Protein AF-A0AAW2PC76-F1 (afdb_monomer_lite)

Sequence (168 aa):
MERILLSTLRWRMRSITPFSFLQHFISLLKIEDPSLTQCLKHRASEIIFTVQQELKLLEYKPSTIAASALLCAIHDSTPTTFCSSDSAITSCEYVDKDILSECFGVMQEMMTREVYGLSLDESACGTVTQISVLDRQRTSEEGTSSSGPGFRKRQHQAAEVKWFLRQR

pLDDT: mean 72.3, std 22.57, range [29.83, 94.75]

Foldseek 3Di:
DVVVVCVVCVVPPDDDALLVLLVVLLVLQVDPDVVVSVQLSVQLVVLSVLCVVPPVCVVDDSNLSSLLSSVVSCVVDDVVRRVPSNVSSCPDPVDDNVSSVVSNVVSVVSVVVVVVCVVPDPDDDDPCPDDDPPDPDDDDDDDDDDDDDDDDDDDDDDDDPPPPPDDD

Radius of gyration: 26.81 Å; chains: 1; bounding box: 70×39×62 Å

Organism: NCBI:txid2727405

Structure (mmCIF, N/CA/C/O backbone):
data_AF-A0AAW2PC7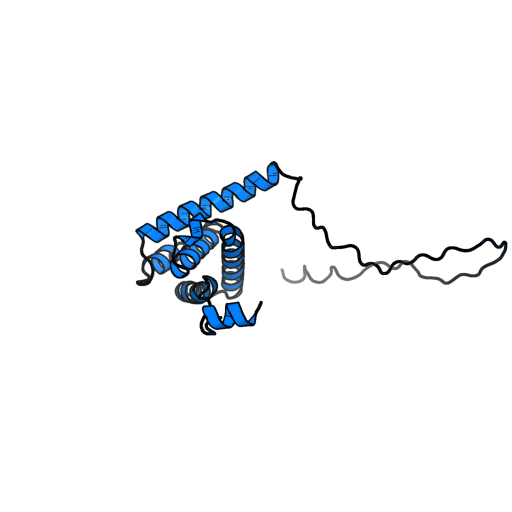6-F1
#
_entry.id   AF-A0AAW2PC76-F1
#
loop_
_atom_site.group_PDB
_atom_site.id
_atom_site.type_symbol
_atom_site.label_atom_id
_atom_site.label_alt_id
_atom_site.label_comp_id
_atom_site.label_asym_id
_atom_site.label_entity_id
_atom_site.label_seq_id
_atom_site.pdbx_PDB_ins_code
_atom_site.Cartn_x
_atom_site.Cartn_y
_atom_site.Cartn_z
_atom_site.occupancy
_atom_site.B_iso_or_equiv
_atom_site.auth_seq_id
_atom_site.auth_comp_id
_atom_site.auth_asym_id
_atom_site.auth_atom_id
_atom_site.pdbx_PDB_model_num
ATOM 1 N N . MET A 1 1 ? -6.990 -22.858 22.205 1.00 84.56 1 MET A N 1
ATOM 2 C CA . MET A 1 1 ? -7.826 -21.757 21.669 1.00 84.56 1 MET A CA 1
ATOM 3 C C . MET A 1 1 ? -7.777 -21.630 20.141 1.00 84.56 1 MET A C 1
ATOM 5 O O . MET A 1 1 ? -8.687 -21.050 19.571 1.00 84.56 1 MET A O 1
ATOM 9 N N . GLU A 1 2 ? -6.819 -22.258 19.452 1.00 90.88 2 GLU A N 1
ATOM 10 C CA . GLU A 1 2 ? -6.709 -22.240 17.981 1.00 90.88 2 GLU A CA 1
ATOM 11 C C . GLU A 1 2 ? -7.926 -22.817 17.223 1.00 90.88 2 GLU A C 1
ATOM 13 O O . GLU A 1 2 ? -8.438 -22.183 16.306 1.00 90.88 2 GLU A O 1
ATOM 18 N N . ARG A 1 3 ? -8.463 -23.980 17.634 1.00 90.50 3 ARG A N 1
ATOM 19 C CA . ARG A 1 3 ? -9.630 -24.606 16.967 1.00 90.50 3 ARG A CA 1
ATOM 20 C C . ARG A 1 3 ? -10.880 -23.724 16.965 1.00 90.50 3 ARG A C 1
ATOM 22 O O . ARG A 1 3 ? -11.663 -23.809 16.026 1.00 90.50 3 ARG A O 1
ATOM 29 N N . ILE A 1 4 ? -11.060 -22.887 17.991 1.00 94.38 4 ILE A N 1
ATOM 30 C CA . ILE A 1 4 ? -12.193 -21.956 18.069 1.00 94.38 4 ILE A CA 1
ATOM 31 C C . ILE A 1 4 ? -12.032 -20.894 16.980 1.00 94.38 4 ILE A C 1
ATOM 33 O O . ILE A 1 4 ? -12.940 -20.750 16.172 1.00 94.38 4 ILE A O 1
ATOM 37 N N . LEU A 1 5 ? -10.861 -20.258 16.873 1.00 93.50 5 LEU A N 1
ATOM 38 C CA . LEU A 1 5 ? -10.562 -19.274 15.822 1.00 93.50 5 LEU A CA 1
ATOM 39 C C . LEU A 1 5 ? -10.710 -19.854 14.408 1.00 93.50 5 LEU A C 1
ATOM 41 O O . LEU A 1 5 ? -11.340 -19.250 13.545 1.00 93.50 5 LEU A O 1
ATOM 45 N N . LEU A 1 6 ? -10.182 -21.058 14.169 1.00 93.00 6 LEU A N 1
ATOM 46 C CA . LEU A 1 6 ? -10.323 -21.728 12.873 1.00 93.00 6 LEU A CA 1
ATOM 47 C C . LEU A 1 6 ? -11.787 -22.051 12.556 1.00 93.00 6 LEU A C 1
ATOM 49 O O . LEU A 1 6 ? -12.225 -21.892 11.418 1.00 93.00 6 LEU A O 1
ATOM 53 N N . SER A 1 7 ? -12.565 -22.467 13.558 1.00 92.69 7 SER A N 1
ATOM 54 C CA . SER A 1 7 ? -13.991 -22.740 13.377 1.00 92.69 7 SER A CA 1
ATOM 55 C C . SER A 1 7 ? -14.815 -21.469 13.137 1.00 92.69 7 SER A C 1
ATOM 57 O O . SER A 1 7 ? -15.668 -21.474 12.250 1.00 92.69 7 SER A O 1
ATOM 59 N N . THR A 1 8 ? -14.531 -20.367 13.846 1.00 94.44 8 THR A N 1
ATOM 60 C CA . THR A 1 8 ? -15.247 -19.089 13.698 1.00 94.44 8 THR A CA 1
ATOM 61 C C . THR A 1 8 ? -14.944 -18.432 12.357 1.00 94.44 8 THR A C 1
ATOM 63 O O . THR A 1 8 ? -15.863 -17.986 11.675 1.00 94.44 8 THR A O 1
ATOM 66 N N . LEU A 1 9 ? -13.683 -18.464 11.913 1.00 91.38 9 LEU A N 1
ATOM 67 C CA . LEU A 1 9 ? -13.266 -18.004 10.584 1.00 91.38 9 LEU A CA 1
ATOM 68 C C . LEU A 1 9 ? -13.644 -18.985 9.462 1.00 91.38 9 LEU A C 1
ATOM 70 O O . LEU A 1 9 ? -13.335 -18.742 8.296 1.00 91.38 9 LEU A O 1
ATOM 74 N N . ARG A 1 10 ? -14.308 -20.108 9.778 1.00 92.00 10 ARG A N 1
ATOM 75 C CA . ARG A 1 10 ? -14.688 -21.165 8.821 1.00 92.00 10 ARG A CA 1
ATOM 76 C C . ARG A 1 10 ? -13.496 -21.633 7.979 1.00 92.00 10 ARG A C 1
ATOM 78 O O . ARG A 1 10 ? -13.623 -21.831 6.773 1.00 92.00 10 ARG A O 1
ATOM 85 N N . TRP A 1 11 ? -12.332 -21.757 8.615 1.00 91.88 11 TRP A N 1
ATOM 86 C CA . TRP A 1 11 ? -11.054 -22.129 8.004 1.00 91.88 11 TRP A CA 1
ATOM 87 C C . TRP A 1 11 ? -10.549 -21.160 6.917 1.00 91.88 11 TRP A C 1
ATOM 89 O O . TRP A 1 11 ? -9.589 -21.463 6.207 1.00 91.88 11 TRP A O 1
ATOM 99 N N . ARG A 1 12 ? -11.136 -19.960 6.798 1.00 90.12 12 ARG A N 1
ATOM 100 C CA . ARG A 1 12 ? -10.684 -18.905 5.881 1.00 90.12 12 ARG A CA 1
ATOM 101 C C . ARG A 1 12 ? -9.588 -18.053 6.519 1.00 90.12 12 ARG A C 1
ATOM 103 O O . ARG A 1 12 ? -9.802 -16.905 6.877 1.00 90.12 12 ARG A O 1
ATOM 110 N N . MET A 1 13 ? -8.392 -18.625 6.617 1.00 87.62 13 MET A N 1
ATOM 111 C CA . MET A 1 13 ? -7.208 -17.952 7.179 1.00 87.62 13 MET A CA 1
ATOM 112 C C . MET A 1 13 ? -6.499 -17.010 6.195 1.00 87.62 13 MET A C 1
ATOM 114 O O . MET A 1 13 ? -5.530 -16.350 6.556 1.00 87.62 13 MET A O 1
ATOM 118 N N . ARG A 1 14 ? -6.946 -16.956 4.935 1.00 86.81 14 ARG A N 1
ATOM 119 C CA . ARG A 1 14 ? -6.374 -16.063 3.923 1.00 86.81 14 ARG A CA 1
ATOM 120 C C . ARG A 1 14 ? -7.050 -14.700 4.014 1.00 86.81 14 ARG A C 1
ATOM 122 O O . ARG A 1 14 ? -8.149 -14.530 3.489 1.00 86.81 14 ARG A O 1
ATOM 129 N N . SER A 1 15 ? -6.397 -13.750 4.673 1.00 85.44 15 SER A N 1
ATOM 130 C CA . SER A 1 15 ? -6.752 -12.338 4.568 1.00 85.44 15 SER A CA 1
ATOM 131 C C . SER A 1 15 ? -6.204 -11.755 3.267 1.00 85.44 15 SER A C 1
ATOM 133 O O . SER A 1 15 ? -5.152 -12.161 2.768 1.00 85.44 15 SER A O 1
ATOM 135 N N . ILE A 1 16 ? -6.940 -10.805 2.697 1.0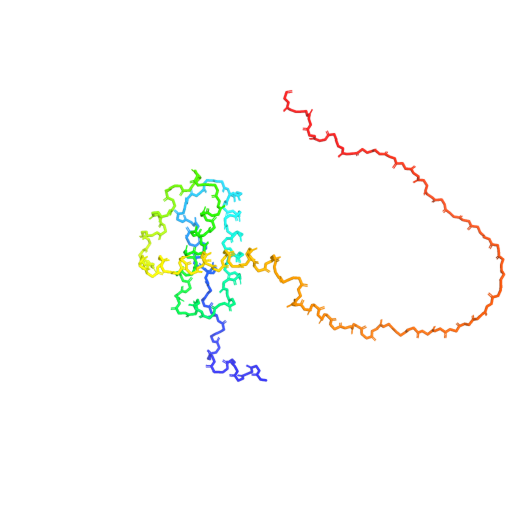0 89.69 16 ILE A N 1
ATOM 136 C CA . ILE A 1 16 ? -6.439 -9.996 1.590 1.00 89.69 16 ILE A CA 1
ATOM 137 C C . ILE A 1 16 ? -5.578 -8.894 2.205 1.00 89.69 16 ILE A C 1
ATOM 139 O O . ILE A 1 16 ? -6.057 -8.137 3.047 1.00 89.69 16 ILE A O 1
ATOM 143 N N . THR A 1 17 ? -4.316 -8.814 1.793 1.00 91.25 17 THR A N 1
ATOM 144 C CA . THR A 1 17 ? -3.360 -7.819 2.295 1.00 91.25 17 THR A CA 1
ATOM 145 C C . THR A 1 17 ? -3.058 -6.763 1.228 1.00 91.25 17 THR A C 1
ATOM 147 O O . THR A 1 17 ? -3.083 -7.090 0.036 1.00 91.25 17 THR A O 1
ATOM 150 N N . PRO A 1 18 ? -2.709 -5.517 1.612 1.00 92.19 18 PRO A N 1
ATOM 151 C CA . PRO A 1 18 ? -2.306 -4.478 0.658 1.00 92.19 18 PRO A CA 1
ATOM 152 C C . PRO A 1 18 ? -1.152 -4.921 -0.259 1.00 92.19 18 PRO A C 1
ATOM 154 O O . PRO A 1 18 ? -1.132 -4.612 -1.449 1.00 92.19 18 PRO A O 1
ATOM 157 N N . PHE A 1 19 ? -0.244 -5.762 0.246 1.00 92.94 19 PHE A N 1
ATOM 158 C CA . PHE A 1 19 ? 0.861 -6.343 -0.526 1.00 92.94 19 PHE A CA 1
ATOM 159 C C . PHE A 1 19 ? 0.417 -7.116 -1.774 1.00 92.94 19 PHE A C 1
ATOM 161 O O . PHE A 1 19 ? 1.137 -7.136 -2.771 1.00 92.94 19 PHE A O 1
ATOM 168 N N . SER A 1 20 ? -0.776 -7.720 -1.743 1.00 91.81 20 SER A N 1
ATOM 169 C CA . SER A 1 20 ? -1.327 -8.444 -2.896 1.00 91.81 20 SER A CA 1
ATOM 170 C C . SER A 1 20 ? -1.625 -7.499 -4.067 1.00 91.81 20 SER A C 1
ATOM 172 O O . SER A 1 20 ? -1.456 -7.875 -5.224 1.00 91.81 20 SER A O 1
ATOM 174 N N . PHE A 1 21 ? -2.026 -6.258 -3.773 1.00 92.81 21 PHE A N 1
ATOM 175 C CA . PHE A 1 21 ? -2.317 -5.231 -4.776 1.00 92.81 21 PHE A CA 1
ATOM 176 C C . PHE A 1 21 ? -1.081 -4.429 -5.180 1.00 92.81 21 PHE A C 1
ATOM 178 O O . PHE A 1 21 ? -0.991 -3.965 -6.313 1.00 92.81 21 PHE A O 1
ATOM 185 N N . LEU A 1 22 ? -0.099 -4.302 -4.291 1.00 92.88 22 LEU A N 1
ATOM 186 C CA . LEU A 1 22 ? 1.132 -3.561 -4.556 1.00 92.88 22 LEU A CA 1
ATOM 187 C C . LEU A 1 22 ? 1.863 -4.089 -5.801 1.00 92.88 22 LEU A C 1
ATOM 189 O O . LEU A 1 22 ? 2.280 -3.307 -6.651 1.00 92.88 22 LEU A O 1
ATOM 193 N N . GLN A 1 23 ? 1.948 -5.414 -5.972 1.00 90.50 23 GLN A N 1
ATOM 194 C CA . GLN A 1 23 ? 2.542 -6.007 -7.176 1.00 90.50 23 GLN A CA 1
ATOM 195 C C . GLN A 1 23 ? 1.767 -5.644 -8.453 1.00 90.50 23 GLN A C 1
ATOM 197 O O . GLN A 1 23 ? 2.380 -5.413 -9.497 1.00 90.50 23 GLN A O 1
ATOM 202 N N . HIS A 1 24 ? 0.437 -5.573 -8.372 1.00 90.50 24 HIS A N 1
ATOM 203 C CA . HIS A 1 24 ? -0.399 -5.165 -9.496 1.00 90.50 24 HIS A CA 1
ATOM 204 C C . HIS A 1 24 ? -0.111 -3.713 -9.887 1.00 90.50 24 HIS A C 1
ATOM 206 O O . HIS A 1 24 ? 0.208 -3.454 -11.044 1.00 90.50 24 HIS A O 1
ATOM 212 N N . PHE A 1 25 ? -0.119 -2.779 -8.935 1.00 90.81 25 PHE A N 1
ATOM 213 C CA . PHE A 1 25 ? 0.146 -1.372 -9.238 1.00 90.81 25 PHE A CA 1
ATOM 214 C C . PHE A 1 25 ? 1.564 -1.131 -9.763 1.00 90.81 25 PHE A C 1
ATOM 216 O O . PHE A 1 25 ? 1.731 -0.387 -10.722 1.00 90.81 25 PHE A O 1
ATOM 223 N N . ILE A 1 26 ? 2.575 -1.820 -9.226 1.00 89.94 26 ILE A N 1
ATOM 224 C CA . ILE A 1 26 ? 3.945 -1.744 -9.759 1.00 89.94 26 ILE A CA 1
ATOM 225 C C . ILE A 1 26 ? 3.998 -2.173 -11.229 1.00 89.94 26 ILE A C 1
ATOM 227 O O . ILE A 1 26 ? 4.681 -1.540 -12.031 1.00 89.94 26 ILE A O 1
ATOM 231 N N . SER A 1 27 ? 3.250 -3.213 -11.609 1.00 89.12 27 SER A N 1
ATOM 232 C CA . SER A 1 27 ? 3.203 -3.657 -13.007 1.00 89.12 27 SER A CA 1
ATOM 233 C C . SER A 1 27 ? 2.588 -2.617 -13.956 1.00 89.12 27 SER A C 1
ATOM 235 O O . SER A 1 27 ? 2.933 -2.596 -15.137 1.00 89.12 27 SER A O 1
ATOM 237 N N . LEU A 1 28 ? 1.739 -1.713 -13.446 1.00 87.69 28 LEU A N 1
ATOM 238 C CA . LEU A 1 28 ? 1.163 -0.613 -14.228 1.00 87.69 28 LEU A CA 1
ATOM 239 C C . LEU A 1 28 ? 2.189 0.479 -14.549 1.00 87.69 28 LEU A C 1
ATOM 241 O O . LEU A 1 28 ? 2.051 1.154 -15.566 1.00 87.69 28 LEU A O 1
ATOM 245 N N . LEU A 1 29 ? 3.226 0.632 -13.720 1.00 83.88 29 LEU A N 1
ATOM 246 C CA . LEU A 1 29 ? 4.236 1.681 -13.873 1.00 83.88 29 LEU A CA 1
ATOM 247 C C . LEU A 1 29 ? 5.217 1.427 -15.024 1.00 83.88 29 LEU A C 1
ATOM 249 O O . LEU A 1 29 ? 5.894 2.359 -15.442 1.00 83.88 29 LEU A O 1
ATOM 253 N N . LYS A 1 30 ? 5.292 0.188 -15.539 1.00 83.06 30 LYS A N 1
ATOM 254 C CA . LYS A 1 30 ? 6.160 -0.210 -16.668 1.00 83.06 30 LYS A CA 1
ATOM 255 C C . LYS A 1 30 ? 7.604 0.313 -16.545 1.00 83.06 30 LYS A C 1
ATOM 257 O O . LYS A 1 30 ? 8.185 0.781 -17.519 1.00 83.06 30 LYS A O 1
ATOM 262 N N . ILE A 1 31 ? 8.173 0.238 -15.341 1.00 82.19 31 ILE A N 1
ATOM 263 C CA . ILE A 1 31 ? 9.543 0.681 -15.052 1.00 82.19 31 ILE A CA 1
ATOM 264 C C . ILE A 1 31 ? 10.525 -0.270 -15.748 1.00 82.19 31 ILE A C 1
ATOM 266 O O . ILE A 1 31 ? 10.477 -1.479 -15.526 1.00 82.19 31 ILE A O 1
ATOM 270 N N . GLU A 1 32 ? 11.417 0.268 -16.581 1.00 82.69 32 GLU A N 1
ATOM 271 C CA . GLU A 1 32 ? 12.410 -0.532 -17.316 1.00 82.69 32 GLU A CA 1
ATOM 272 C C . GLU A 1 32 ? 13.535 -1.053 -16.409 1.00 82.69 32 GLU A C 1
ATOM 274 O O . GLU A 1 32 ? 14.071 -2.136 -16.642 1.00 82.69 32 GLU A O 1
ATOM 279 N N . ASP A 1 33 ? 13.875 -0.307 -15.354 1.00 86.50 33 ASP A N 1
ATOM 280 C CA . ASP A 1 33 ? 14.932 -0.678 -14.417 1.00 86.50 33 ASP A CA 1
ATOM 281 C C . ASP A 1 33 ? 14.399 -1.583 -13.279 1.00 86.50 33 ASP A C 1
ATOM 283 O O . ASP A 1 33 ? 13.589 -1.150 -12.440 1.00 86.50 33 ASP A O 1
ATOM 287 N N . PRO A 1 34 ? 14.863 -2.844 -13.188 1.00 87.94 34 PRO A N 1
ATOM 288 C CA . PRO A 1 34 ? 14.460 -3.752 -12.119 1.00 87.94 34 PRO A CA 1
ATOM 289 C C . PRO A 1 34 ? 14.936 -3.291 -10.734 1.00 87.94 34 PRO A C 1
ATOM 291 O O . PRO A 1 34 ? 14.273 -3.591 -9.739 1.00 87.94 34 PRO A O 1
ATOM 294 N N . SER A 1 35 ? 16.046 -2.552 -10.647 1.00 88.69 35 SER A N 1
ATOM 295 C CA . SER A 1 35 ? 16.580 -2.059 -9.374 1.00 88.69 35 SER A CA 1
ATOM 296 C C . SER A 1 35 ? 15.691 -0.963 -8.781 1.00 88.69 35 SER A C 1
ATOM 298 O O . SER A 1 35 ? 15.333 -1.025 -7.602 1.00 88.69 35 SER A O 1
ATOM 300 N N . LEU A 1 36 ? 15.226 -0.028 -9.617 1.00 86.12 36 LEU A N 1
ATOM 301 C CA . LEU A 1 36 ? 14.254 0.995 -9.227 1.00 86.12 36 LEU A CA 1
ATOM 302 C C . LEU A 1 36 ? 12.932 0.362 -8.805 1.00 86.12 36 LEU A C 1
ATOM 304 O O . LEU A 1 36 ? 12.374 0.726 -7.773 1.00 86.12 36 LEU A O 1
ATOM 308 N N . THR A 1 37 ? 12.471 -0.643 -9.549 1.00 88.88 37 THR A N 1
ATOM 309 C CA . THR A 1 37 ? 11.259 -1.399 -9.209 1.00 88.88 37 THR A CA 1
ATOM 310 C C . THR A 1 37 ? 11.366 -2.051 -7.827 1.00 88.88 37 THR A C 1
ATOM 312 O O . THR A 1 37 ? 10.423 -2.000 -7.035 1.00 88.88 37 THR A O 1
ATOM 315 N N . GLN A 1 38 ? 12.514 -2.656 -7.508 1.00 90.88 38 GLN A N 1
ATOM 316 C CA . GLN A 1 38 ? 12.758 -3.253 -6.193 1.00 90.88 38 GLN A CA 1
ATOM 317 C C . GLN A 1 38 ? 12.838 -2.207 -5.081 1.00 90.88 38 GLN A C 1
ATOM 319 O O . GLN A 1 38 ? 12.248 -2.419 -4.023 1.00 90.88 38 GLN A O 1
ATOM 324 N N . CYS A 1 39 ? 13.519 -1.085 -5.320 1.00 90.69 39 CYS A N 1
ATOM 325 C CA . CYS A 1 39 ? 13.603 0.023 -4.369 1.00 90.69 39 CYS A CA 1
ATOM 326 C C . CYS A 1 39 ? 12.208 0.571 -4.037 1.00 90.69 39 CYS A C 1
ATOM 328 O O . CYS A 1 39 ? 11.836 0.691 -2.871 1.00 90.69 39 CYS A O 1
ATOM 330 N N . LEU A 1 40 ? 11.394 0.797 -5.067 1.00 90.31 40 LEU A N 1
ATOM 331 C CA . LEU A 1 40 ? 10.028 1.286 -4.940 1.00 90.31 40 LEU A CA 1
ATOM 332 C C . LEU A 1 40 ? 9.132 0.285 -4.200 1.00 90.31 40 LEU A C 1
ATOM 334 O O . LEU A 1 40 ? 8.410 0.654 -3.276 1.00 90.31 40 LEU A O 1
ATOM 338 N N . LYS A 1 41 ? 9.236 -1.006 -4.543 1.00 92.75 41 LYS A N 1
ATOM 339 C CA . LYS A 1 41 ? 8.547 -2.089 -3.829 1.00 92.75 41 LYS A CA 1
ATOM 340 C C . LYS A 1 41 ? 8.925 -2.114 -2.351 1.00 92.75 41 LYS A C 1
ATOM 342 O O . LYS A 1 41 ? 8.044 -2.256 -1.505 1.00 92.75 41 LYS A O 1
ATOM 347 N N . HIS A 1 42 ? 10.217 -2.015 -2.050 1.00 93.94 42 HIS A N 1
ATOM 348 C CA . HIS A 1 42 ? 10.725 -1.997 -0.685 1.00 93.94 42 HIS A CA 1
ATOM 349 C C . HIS A 1 42 ? 10.167 -0.791 0.071 1.00 93.94 42 HIS A C 1
ATOM 351 O O . HIS A 1 42 ? 9.554 -0.962 1.118 1.00 93.94 42 HIS A O 1
ATOM 357 N N . ARG A 1 43 ? 10.275 0.415 -0.501 1.00 93.56 43 ARG A N 1
ATOM 358 C CA . ARG A 1 43 ? 9.783 1.642 0.132 1.00 93.56 43 ARG A CA 1
ATOM 359 C C . ARG A 1 43 ? 8.278 1.607 0.391 1.00 93.56 43 ARG A C 1
ATOM 361 O O . ARG A 1 43 ? 7.851 1.906 1.499 1.00 93.56 43 ARG A O 1
ATOM 368 N N . ALA A 1 44 ? 7.485 1.184 -0.588 1.00 94.31 44 ALA A N 1
ATOM 369 C CA . ALA A 1 44 ? 6.042 1.036 -0.416 1.00 94.31 44 ALA A CA 1
ATOM 370 C C . ALA A 1 44 ? 5.686 -0.033 0.635 1.00 94.31 44 ALA A C 1
ATOM 372 O O . ALA A 1 44 ? 4.698 0.113 1.350 1.00 94.31 44 ALA A O 1
ATOM 373 N N . SER A 1 45 ? 6.496 -1.089 0.769 1.00 94.75 45 SER A N 1
ATOM 374 C CA . SER A 1 45 ? 6.301 -2.112 1.804 1.00 94.75 45 SER A CA 1
ATOM 375 C C . SER A 1 45 ? 6.558 -1.565 3.207 1.00 94.75 45 SER A C 1
ATOM 377 O O . SER A 1 45 ? 5.746 -1.807 4.094 1.00 94.75 45 SER A O 1
ATOM 379 N N . GLU A 1 46 ? 7.630 -0.789 3.387 1.00 93.19 46 GLU A N 1
ATOM 380 C CA . GLU A 1 46 ? 7.929 -0.099 4.650 1.00 93.19 46 GLU A CA 1
ATOM 381 C C . GLU A 1 46 ? 6.782 0.830 5.051 1.00 93.19 46 GLU A C 1
ATOM 383 O O . GLU A 1 46 ? 6.289 0.750 6.172 1.00 93.19 46 GLU A O 1
ATOM 388 N N . ILE A 1 47 ? 6.274 1.625 4.102 1.00 92.88 47 ILE A N 1
ATOM 389 C CA . ILE A 1 47 ? 5.111 2.493 4.332 1.00 92.88 47 ILE A CA 1
ATOM 390 C C . ILE A 1 47 ? 3.913 1.666 4.799 1.00 92.88 47 ILE A C 1
ATOM 392 O O . ILE A 1 47 ? 3.294 2.010 5.798 1.00 92.88 47 ILE A O 1
ATOM 396 N N . ILE A 1 48 ? 3.609 0.546 4.133 1.00 93.62 48 ILE A N 1
ATOM 397 C CA . ILE A 1 48 ? 2.507 -0.342 4.534 1.00 93.62 48 ILE A CA 1
ATOM 398 C C . ILE A 1 48 ? 2.699 -0.892 5.957 1.00 93.62 48 ILE A C 1
ATOM 400 O O . ILE A 1 48 ? 1.705 -1.088 6.655 1.00 93.62 48 ILE A O 1
ATOM 404 N N . PHE A 1 49 ? 3.928 -1.161 6.401 1.00 90.81 49 PHE A N 1
ATOM 405 C CA . PHE A 1 49 ? 4.184 -1.617 7.770 1.00 90.81 49 PHE A CA 1
ATOM 406 C C . PHE A 1 49 ? 4.010 -0.504 8.803 1.00 90.81 49 PHE A C 1
ATOM 408 O O . PHE A 1 49 ? 3.361 -0.738 9.821 1.00 90.81 49 PHE A O 1
ATOM 415 N N . THR A 1 50 ? 4.517 0.696 8.520 1.00 88.06 50 THR A N 1
ATOM 416 C CA . THR A 1 50 ? 4.340 1.888 9.362 1.00 88.06 50 THR A CA 1
ATOM 417 C C . THR A 1 50 ? 2.858 2.159 9.619 1.00 88.06 50 THR A C 1
ATOM 419 O O . THR A 1 50 ? 2.398 2.263 10.754 1.00 88.06 50 THR A O 1
ATOM 422 N N . VAL A 1 51 ? 2.066 2.193 8.552 1.00 85.38 51 VAL A N 1
ATOM 423 C CA . VAL A 1 51 ? 0.667 2.625 8.622 1.00 85.38 51 VAL A CA 1
ATOM 424 C C . VAL A 1 51 ? -0.290 1.560 9.178 1.00 85.38 51 VAL A C 1
ATOM 426 O O . VAL A 1 51 ? -1.433 1.871 9.503 1.00 85.38 51 VAL A O 1
ATOM 429 N N . GLN A 1 52 ? 0.144 0.299 9.306 1.00 81.12 52 GLN A N 1
ATOM 430 C CA . GLN A 1 52 ? -0.674 -0.786 9.877 1.00 81.12 52 GLN A CA 1
ATOM 431 C C . GLN A 1 52 ? -1.011 -0.585 11.358 1.00 81.12 52 GLN A C 1
ATOM 433 O O . GLN A 1 52 ? -1.941 -1.216 11.859 1.00 81.12 52 GLN A O 1
ATOM 438 N N . GLN A 1 53 ? -0.262 0.267 12.057 1.00 78.75 53 GLN A N 1
ATOM 439 C CA . GLN A 1 53 ? -0.489 0.563 13.470 1.00 78.75 53 GLN A CA 1
ATOM 440 C C . GLN A 1 53 ? -1.649 1.548 13.684 1.00 78.75 53 GLN A C 1
ATOM 442 O O . GLN A 1 53 ? -2.154 1.678 14.799 1.00 78.75 53 GLN A O 1
ATOM 447 N N . GLU A 1 54 ? -2.113 2.203 12.618 1.00 81.19 54 GLU A N 1
ATOM 448 C CA . GLU A 1 54 ? -3.107 3.267 12.686 1.00 81.19 54 GLU A CA 1
ATOM 449 C C . GLU A 1 54 ? -4.522 2.763 12.400 1.00 81.19 54 GLU A C 1
ATOM 451 O O . GLU A 1 54 ? -4.842 2.255 11.322 1.00 81.19 54 GLU A O 1
ATOM 456 N N . LEU A 1 55 ? -5.420 2.971 13.367 1.00 83.56 55 LEU A N 1
ATOM 457 C CA . LEU A 1 55 ? -6.815 2.527 13.280 1.00 83.56 55 LEU A CA 1
ATOM 458 C C . LEU A 1 55 ? -7.574 3.195 12.131 1.00 83.56 55 LEU A C 1
ATOM 460 O O . LEU A 1 55 ? -8.452 2.571 11.541 1.00 83.56 55 LEU A O 1
ATOM 464 N N . LYS A 1 56 ? -7.204 4.433 11.778 1.00 83.75 56 LYS A N 1
ATOM 465 C CA . LYS A 1 56 ? -7.809 5.176 10.662 1.00 83.75 56 LYS A CA 1
ATOM 466 C C . LYS A 1 56 ? -7.645 4.448 9.331 1.00 83.75 56 LYS A C 1
ATOM 468 O O . LYS A 1 56 ? -8.471 4.612 8.442 1.00 83.75 56 LYS A O 1
ATOM 473 N N . LEU A 1 57 ? -6.605 3.620 9.187 1.00 86.38 57 LEU A N 1
ATOM 474 C CA . LEU A 1 57 ? -6.413 2.864 7.958 1.00 86.38 57 LEU A CA 1
ATOM 475 C C . LEU A 1 57 ? -7.337 1.657 7.805 1.00 86.38 57 LEU A C 1
ATOM 477 O O . LEU A 1 57 ? -7.512 1.174 6.689 1.00 86.38 57 LEU A O 1
ATOM 481 N N . LEU A 1 58 ? -7.979 1.206 8.884 1.00 85.88 58 LEU A N 1
ATOM 482 C CA . LEU A 1 58 ? -8.929 0.093 8.839 1.00 85.88 58 LEU A CA 1
ATOM 483 C C . LEU A 1 58 ? -10.218 0.438 8.077 1.00 85.88 58 LEU A C 1
ATOM 485 O O . LEU A 1 58 ? -10.939 -0.469 7.666 1.00 85.88 58 LEU A O 1
ATOM 489 N N . GLU A 1 59 ? -10.501 1.727 7.875 1.00 89.81 59 GLU A N 1
ATOM 490 C CA . GLU A 1 59 ? -11.664 2.213 7.123 1.00 89.81 59 GLU A CA 1
ATOM 491 C C . GLU A 1 59 ? -11.472 2.082 5.602 1.00 89.81 59 GLU A C 1
ATOM 493 O O . GLU A 1 59 ? -12.446 2.019 4.847 1.00 89.81 59 GLU A O 1
ATOM 498 N N . TYR A 1 60 ? -10.222 1.970 5.139 1.00 91.81 60 TYR A N 1
ATOM 499 C CA . TYR A 1 60 ? -9.895 1.888 3.720 1.00 91.81 60 TYR A CA 1
ATOM 500 C C . TYR A 1 60 ? -9.753 0.446 3.233 1.00 91.81 60 TYR A C 1
ATOM 502 O O . TYR A 1 60 ? -9.338 -0.473 3.942 1.00 91.81 60 TYR A O 1
ATOM 510 N N . LYS A 1 61 ? -10.049 0.240 1.947 1.00 92.44 61 LYS A N 1
ATOM 511 C CA . LYS A 1 61 ? -9.824 -1.050 1.290 1.00 92.44 61 LYS A CA 1
ATOM 512 C C . LYS A 1 61 ? -8.319 -1.317 1.150 1.00 92.44 61 LYS A C 1
ATOM 514 O O . LYS A 1 61 ? -7.571 -0.394 0.825 1.00 92.44 61 LYS A O 1
ATOM 519 N N . PRO A 1 62 ? -7.867 -2.583 1.248 1.00 92.12 62 PRO A N 1
ATOM 520 C CA . PRO A 1 62 ? -6.461 -2.931 1.037 1.00 92.12 62 PRO A CA 1
ATOM 521 C C . PRO A 1 62 ? -5.899 -2.490 -0.325 1.00 92.12 62 PRO A C 1
ATOM 523 O O . PRO A 1 62 ? -4.706 -2.219 -0.427 1.00 92.12 62 PRO A O 1
ATOM 526 N N . SER A 1 63 ? -6.741 -2.397 -1.363 1.00 93.69 63 SER A N 1
ATOM 527 C CA . SER A 1 63 ? -6.358 -1.866 -2.678 1.00 93.69 63 SER A CA 1
ATOM 528 C C . SER A 1 63 ? -6.016 -0.377 -2.625 1.00 93.69 63 SER A C 1
ATOM 530 O O . SER A 1 63 ? -4.979 0.020 -3.149 1.00 93.69 63 SER A O 1
ATOM 532 N N . THR A 1 64 ? -6.842 0.430 -1.954 1.00 94.12 64 THR A N 1
ATOM 533 C CA . THR A 1 64 ? -6.603 1.864 -1.752 1.00 94.12 64 THR A CA 1
ATOM 534 C C . THR A 1 64 ? -5.335 2.089 -0.938 1.00 94.12 64 THR A C 1
ATOM 536 O O . THR A 1 64 ? -4.478 2.850 -1.365 1.00 94.12 64 THR A O 1
ATOM 539 N N . ILE A 1 65 ? -5.159 1.349 0.163 1.00 94.62 65 ILE A N 1
ATOM 540 C CA . ILE A 1 65 ? -3.953 1.416 1.004 1.00 94.62 65 ILE A CA 1
ATOM 541 C C . ILE A 1 65 ? -2.698 1.129 0.169 1.00 94.62 65 ILE A C 1
ATOM 543 O O . ILE A 1 65 ? -1.711 1.851 0.256 1.00 94.62 65 ILE A O 1
ATOM 547 N N . ALA A 1 66 ? -2.729 0.095 -0.676 1.00 94.69 66 ALA A N 1
ATOM 548 C CA . ALA A 1 66 ? -1.592 -0.249 -1.525 1.00 94.69 66 ALA A CA 1
ATOM 549 C C . ALA A 1 66 ? -1.277 0.835 -2.568 1.00 94.69 66 ALA A C 1
ATOM 551 O O . ALA A 1 66 ? -0.106 1.128 -2.801 1.00 94.69 66 ALA A O 1
ATOM 552 N N . ALA A 1 67 ? -2.305 1.426 -3.182 1.00 94.31 67 ALA A N 1
ATOM 553 C CA . ALA A 1 67 ? -2.149 2.511 -4.145 1.00 94.31 67 ALA A CA 1
ATOM 554 C C . ALA A 1 67 ? -1.601 3.786 -3.483 1.00 94.31 67 ALA A C 1
ATOM 556 O O . ALA A 1 67 ? -0.639 4.361 -3.985 1.00 94.31 67 ALA A O 1
ATOM 557 N N . SER A 1 68 ? -2.152 4.188 -2.333 1.00 94.00 68 SER A N 1
ATOM 558 C CA . SER A 1 68 ? -1.673 5.335 -1.553 1.00 94.00 68 SER A CA 1
ATOM 559 C C . SER A 1 68 ? -0.227 5.142 -1.103 1.00 94.00 68 SER A C 1
ATOM 561 O O . SER A 1 68 ? 0.590 6.034 -1.303 1.00 94.00 68 SER A O 1
ATOM 563 N N . ALA A 1 69 ? 0.125 3.962 -0.583 1.00 94.69 69 ALA A N 1
ATOM 564 C CA . ALA A 1 69 ? 1.493 3.671 -0.156 1.00 94.69 69 ALA A CA 1
ATOM 565 C C . ALA A 1 69 ? 2.487 3.719 -1.323 1.00 94.69 69 ALA A C 1
ATOM 567 O O . ALA A 1 69 ? 3.616 4.184 -1.167 1.00 94.69 69 ALA A O 1
ATOM 568 N N . LEU A 1 70 ? 2.065 3.261 -2.505 1.00 93.44 70 LEU A N 1
ATOM 569 C CA . LEU A 1 70 ? 2.873 3.345 -3.714 1.00 93.44 70 LEU A CA 1
ATOM 570 C C . LEU A 1 70 ? 3.081 4.795 -4.157 1.00 93.44 70 LEU A C 1
ATOM 572 O O . LEU A 1 70 ? 4.205 5.162 -4.485 1.00 93.44 70 LEU A O 1
ATOM 576 N N . LEU A 1 71 ? 2.030 5.618 -4.124 1.00 91.81 71 LEU A N 1
ATOM 577 C CA . LEU A 1 71 ? 2.131 7.052 -4.400 1.00 91.81 71 LEU A CA 1
ATOM 578 C C . LEU A 1 71 ? 3.068 7.735 -3.401 1.00 91.81 71 LEU A C 1
ATOM 580 O O . LEU A 1 71 ? 3.956 8.469 -3.815 1.00 91.81 71 LEU A O 1
ATOM 584 N N . CYS A 1 72 ? 2.950 7.448 -2.103 1.00 91.44 72 CYS A N 1
ATOM 585 C CA . CYS A 1 72 ? 3.874 7.971 -1.095 1.00 91.44 72 CYS A CA 1
ATOM 586 C C . CYS A 1 72 ? 5.327 7.575 -1.404 1.00 91.44 72 CYS A C 1
ATOM 588 O O . CYS A 1 72 ? 6.208 8.427 -1.381 1.00 91.44 72 CYS A O 1
ATOM 590 N N . ALA A 1 73 ? 5.577 6.316 -1.781 1.00 91.75 73 ALA A N 1
ATOM 591 C CA . ALA A 1 73 ? 6.912 5.860 -2.174 1.00 91.75 73 ALA A CA 1
ATOM 592 C C . ALA A 1 73 ? 7.450 6.580 -3.422 1.00 91.75 73 ALA A C 1
ATOM 594 O O . ALA A 1 73 ? 8.643 6.868 -3.497 1.00 91.75 73 ALA A O 1
ATOM 595 N N . ILE A 1 74 ? 6.578 6.870 -4.391 1.00 89.19 74 ILE A N 1
ATOM 596 C CA . ILE A 1 74 ? 6.915 7.643 -5.589 1.00 89.19 74 ILE A CA 1
ATOM 597 C C . ILE A 1 74 ? 7.265 9.087 -5.213 1.00 89.19 74 ILE A C 1
ATOM 599 O O . ILE A 1 74 ? 8.300 9.586 -5.646 1.00 89.19 74 ILE A O 1
ATOM 603 N N . HIS A 1 75 ? 6.448 9.740 -4.387 1.00 86.12 75 HIS A N 1
ATOM 604 C CA . HIS A 1 75 ? 6.663 11.124 -3.955 1.00 86.12 75 HIS A CA 1
ATOM 605 C C . HIS A 1 75 ? 7.907 11.298 -3.072 1.00 86.12 75 HIS A C 1
ATOM 607 O O . HIS A 1 75 ? 8.549 12.344 -3.137 1.00 86.12 75 HIS A O 1
ATOM 613 N N . ASP A 1 76 ? 8.268 10.277 -2.293 1.00 83.31 76 ASP A N 1
ATOM 614 C CA . ASP A 1 76 ? 9.533 10.221 -1.550 1.00 83.31 76 ASP A CA 1
ATOM 615 C C . ASP A 1 76 ? 10.753 10.043 -2.467 1.00 83.31 76 ASP A C 1
ATOM 617 O O . ASP A 1 76 ? 11.878 10.396 -2.104 1.00 83.31 76 ASP A O 1
ATOM 621 N N . SER A 1 77 ? 10.553 9.448 -3.644 1.00 78.25 77 SER A N 1
ATOM 622 C CA . SER A 1 77 ? 11.601 9.234 -4.639 1.00 78.25 77 SER A CA 1
ATOM 623 C C . SER A 1 77 ? 11.768 10.452 -5.558 1.00 78.25 77 SER A C 1
ATOM 625 O O . SER A 1 77 ? 10.986 11.399 -5.533 1.00 78.25 77 SER A O 1
ATOM 627 N N . THR A 1 78 ? 12.831 10.484 -6.366 1.00 65.50 78 THR A N 1
ATOM 628 C CA . THR A 1 78 ? 13.157 11.667 -7.173 1.00 65.50 78 THR A CA 1
ATOM 629 C C . THR A 1 78 ? 12.038 11.988 -8.189 1.00 65.50 78 THR A C 1
ATOM 631 O O . THR A 1 78 ? 11.784 11.176 -9.087 1.00 65.50 78 THR A O 1
ATOM 634 N N . PRO A 1 79 ? 11.407 13.186 -8.131 1.00 62.72 79 PRO A N 1
ATOM 635 C CA . PRO A 1 79 ? 10.175 13.506 -8.874 1.00 62.72 79 PRO A CA 1
ATOM 636 C C . PRO A 1 79 ? 10.271 13.346 -10.397 1.00 62.72 79 PRO A C 1
ATOM 638 O O . PRO A 1 79 ? 9.278 13.135 -11.089 1.00 62.72 79 PRO A O 1
ATOM 641 N N . THR A 1 80 ? 11.480 13.453 -10.944 1.00 60.91 80 THR A N 1
ATOM 642 C CA . THR A 1 80 ? 11.743 13.366 -12.383 1.00 60.91 80 THR A CA 1
ATOM 643 C C . THR A 1 80 ? 11.557 11.966 -12.958 1.00 60.91 80 THR A C 1
ATOM 645 O O . THR A 1 80 ? 11.315 11.843 -14.155 1.00 60.91 80 THR A O 1
ATOM 648 N N . THR A 1 81 ? 11.650 10.917 -12.140 1.00 64.25 81 THR A N 1
ATOM 649 C CA . THR A 1 81 ? 11.601 9.525 -12.621 1.00 64.25 81 THR A CA 1
ATOM 650 C C . THR A 1 81 ? 10.179 8.994 -12.818 1.00 64.25 81 THR A C 1
ATOM 652 O O . THR A 1 81 ? 9.982 8.043 -13.570 1.00 64.25 81 THR A O 1
ATOM 655 N N . PHE A 1 82 ? 9.178 9.645 -12.218 1.00 65.94 82 PHE A N 1
ATOM 656 C CA . PHE A 1 82 ? 7.827 9.094 -12.084 1.00 65.94 82 PHE A CA 1
ATOM 657 C C . PHE A 1 82 ? 6.705 10.070 -12.470 1.00 65.94 82 PHE A C 1
ATOM 659 O O . PHE A 1 82 ? 5.544 9.825 -12.191 1.00 65.94 82 PHE A O 1
ATOM 666 N N . CYS A 1 83 ? 6.997 11.149 -13.198 1.00 61.62 83 CYS A N 1
ATOM 667 C CA . CYS A 1 83 ? 6.010 12.182 -13.561 1.00 61.62 83 CYS A CA 1
ATOM 668 C C . CYS A 1 83 ? 4.717 11.647 -14.244 1.00 61.62 83 CYS A C 1
ATOM 670 O O . CYS A 1 83 ? 3.683 12.307 -14.234 1.00 61.62 83 CYS A O 1
ATOM 672 N N . SER A 1 84 ? 4.737 10.439 -14.827 1.00 66.62 84 SER A N 1
ATOM 673 C CA . SER A 1 84 ? 3.556 9.792 -15.429 1.00 66.62 84 SER A CA 1
ATOM 674 C C . SER A 1 84 ? 2.894 8.697 -14.573 1.00 66.62 84 SER A C 1
ATOM 676 O O . SER A 1 84 ? 1.797 8.254 -14.922 1.00 66.62 84 SER A O 1
ATOM 678 N N . SER A 1 85 ? 3.498 8.255 -13.464 1.00 71.25 85 SER A N 1
ATOM 679 C CA . SER A 1 85 ? 2.989 7.132 -12.654 1.00 71.25 85 SER A CA 1
ATOM 680 C C . SER A 1 85 ? 1.679 7.442 -11.946 1.00 71.25 85 SER A C 1
ATOM 682 O O . SER A 1 85 ? 0.813 6.573 -11.844 1.00 71.25 85 SER A O 1
ATOM 684 N N . ASP A 1 86 ? 1.504 8.684 -11.500 1.00 73.81 86 ASP A N 1
ATOM 685 C CA . ASP A 1 86 ? 0.346 9.086 -10.698 1.00 73.81 86 ASP A CA 1
ATOM 686 C C . ASP A 1 86 ? -0.939 8.943 -11.515 1.00 73.81 86 ASP A C 1
ATOM 688 O O . ASP A 1 86 ? -1.962 8.449 -11.035 1.00 73.81 86 ASP A O 1
ATOM 692 N N . SER A 1 87 ? -0.860 9.271 -12.807 1.00 75.56 87 SER A N 1
ATOM 693 C CA . SER A 1 87 ? -1.960 9.087 -13.754 1.00 75.56 87 SER A CA 1
ATOM 694 C C . SER A 1 87 ? -2.298 7.610 -13.999 1.00 75.56 87 SER A C 1
ATOM 696 O O . SER A 1 87 ? -3.467 7.266 -14.169 1.00 75.56 87 SER A O 1
ATOM 698 N N . ALA A 1 88 ? -1.307 6.712 -13.963 1.00 81.31 88 ALA A N 1
ATOM 699 C CA . ALA A 1 88 ? -1.512 5.275 -14.153 1.00 81.31 88 ALA A CA 1
ATOM 700 C C . ALA A 1 88 ? -2.185 4.624 -12.934 1.00 81.31 88 ALA A C 1
ATOM 702 O O . ALA A 1 88 ? -3.036 3.750 -13.086 1.00 81.31 88 ALA A O 1
ATOM 703 N N . ILE A 1 89 ? -1.846 5.076 -11.725 1.00 82.38 89 ILE A N 1
ATOM 704 C CA . ILE A 1 89 ? -2.445 4.567 -10.485 1.00 82.38 89 ILE A CA 1
ATOM 705 C C . ILE A 1 89 ? -3.869 5.115 -10.316 1.00 82.38 89 ILE A C 1
ATOM 707 O O . ILE A 1 89 ? -4.791 4.357 -10.024 1.00 82.38 89 ILE A O 1
ATOM 711 N N . THR A 1 90 ? -4.073 6.413 -10.562 1.00 79.69 90 THR A N 1
ATOM 712 C CA . THR A 1 90 ? -5.386 7.076 -10.425 1.00 79.69 90 THR A CA 1
ATOM 713 C C . THR A 1 90 ? -6.389 6.706 -11.520 1.00 79.69 90 THR A C 1
ATOM 715 O O . THR A 1 90 ? -7.588 6.907 -11.340 1.00 79.69 90 THR A O 1
ATOM 718 N N . SER A 1 91 ? -5.938 6.180 -12.663 1.00 76.69 91 SER A N 1
ATOM 719 C CA . SER A 1 91 ? -6.818 5.681 -13.733 1.00 76.69 91 SER A CA 1
ATOM 720 C C . SER A 1 91 ? -7.256 4.226 -13.543 1.00 76.69 91 SER A C 1
ATOM 722 O O . SER A 1 91 ? -8.031 3.713 -14.349 1.00 76.69 91 SER A O 1
ATOM 724 N N . CYS A 1 92 ? -6.796 3.559 -12.481 1.00 80.88 92 CYS A N 1
ATOM 725 C CA . CYS A 1 92 ? -7.172 2.186 -12.185 1.00 80.88 92 CYS A CA 1
ATOM 726 C C . CYS A 1 92 ? -8.633 2.102 -11.710 1.00 80.88 92 CYS A C 1
ATOM 728 O O . CYS A 1 92 ? -8.995 2.686 -10.694 1.00 80.88 92 CYS A O 1
ATOM 730 N N . GLU A 1 93 ? -9.460 1.320 -12.410 1.00 79.06 93 GLU A N 1
ATOM 731 C CA . GLU A 1 93 ? -10.901 1.160 -12.130 1.00 79.06 93 GLU A CA 1
ATOM 732 C C . GLU A 1 93 ? -11.197 0.643 -10.709 1.00 79.06 93 GLU A C 1
ATOM 734 O O . GLU A 1 93 ? -12.251 0.908 -10.138 1.00 79.06 93 GLU A O 1
ATOM 739 N N . TYR A 1 94 ? -10.248 -0.071 -10.101 1.00 78.19 94 TYR A N 1
ATOM 740 C CA . TYR A 1 94 ? -10.392 -0.660 -8.768 1.00 78.19 94 TYR A CA 1
ATOM 741 C C . TYR A 1 94 ? -10.191 0.335 -7.615 1.00 78.19 94 TYR A C 1
ATOM 743 O O . TYR A 1 94 ? -10.312 -0.056 -6.447 1.00 78.19 94 TYR A O 1
ATOM 751 N N . VAL A 1 95 ? -9.846 1.590 -7.918 1.00 85.81 95 VAL A N 1
ATOM 752 C CA . VAL A 1 95 ? -9.504 2.611 -6.929 1.00 85.81 95 VAL A CA 1
ATOM 753 C C . VAL A 1 95 ? -10.330 3.870 -7.170 1.00 85.81 95 VAL A C 1
ATOM 755 O O . VAL A 1 95 ? -10.275 4.483 -8.231 1.00 85.81 95 VAL A O 1
ATOM 758 N N . ASP A 1 96 ? -11.081 4.268 -6.148 1.00 90.19 96 ASP A N 1
ATOM 759 C CA . ASP A 1 96 ? -11.788 5.545 -6.135 1.00 90.19 96 ASP A CA 1
ATOM 760 C C . ASP A 1 96 ? -10.788 6.684 -5.894 1.00 90.19 96 ASP A C 1
ATOM 762 O O . ASP A 1 96 ? -9.995 6.621 -4.952 1.00 90.19 96 ASP A O 1
ATOM 766 N N . LYS A 1 97 ? -10.808 7.707 -6.753 1.00 89.25 97 LYS A N 1
ATOM 767 C CA . LYS A 1 97 ? -9.858 8.826 -6.715 1.00 89.25 97 LYS A CA 1
ATOM 768 C C . LYS A 1 97 ? -10.005 9.683 -5.464 1.00 89.25 97 LYS A C 1
ATOM 770 O O . LYS A 1 97 ? -8.988 10.108 -4.917 1.00 89.25 97 LYS A O 1
ATOM 775 N N . ASP A 1 98 ? -11.233 9.915 -5.014 1.00 90.75 98 ASP A N 1
ATOM 776 C CA . ASP A 1 98 ? -11.493 10.783 -3.868 1.00 90.75 98 ASP A CA 1
ATOM 777 C C . ASP A 1 98 ? -10.986 10.090 -2.599 1.00 90.75 98 ASP A C 1
ATOM 779 O O . ASP A 1 98 ? -10.156 10.638 -1.871 1.00 90.75 98 ASP A O 1
ATOM 783 N N . ILE A 1 99 ? -11.351 8.816 -2.428 1.00 92.31 99 ILE A N 1
ATOM 784 C CA . ILE A 1 99 ? -10.907 7.980 -1.302 1.00 92.31 99 ILE A CA 1
ATOM 785 C C . ILE A 1 99 ? -9.384 7.764 -1.333 1.00 92.31 99 ILE A C 1
ATOM 787 O O . ILE A 1 99 ? -8.727 7.732 -0.292 1.00 92.31 99 ILE A O 1
ATOM 791 N N . LEU A 1 100 ? -8.795 7.615 -2.524 1.00 93.25 100 LEU A N 1
ATOM 792 C CA . LEU A 1 100 ? -7.347 7.491 -2.689 1.00 93.25 100 LEU A CA 1
ATOM 793 C C . LEU A 1 100 ? -6.616 8.744 -2.212 1.00 93.25 100 LEU A C 1
ATOM 795 O O . LEU A 1 100 ? -5.606 8.621 -1.520 1.00 93.25 100 LEU A O 1
ATOM 799 N N . SER A 1 101 ? -7.119 9.925 -2.581 1.00 91.38 101 SER A N 1
ATOM 800 C CA . SER A 1 101 ? -6.527 11.205 -2.190 1.00 91.38 101 SER A CA 1
ATOM 801 C C . SER A 1 101 ? -6.598 11.431 -0.678 1.00 91.38 101 SER A C 1
ATOM 803 O O . SER A 1 101 ? -5.615 11.862 -0.075 1.00 91.38 101 SER A O 1
ATOM 805 N N . GLU A 1 102 ? -7.713 11.045 -0.054 1.00 93.25 102 GLU A N 1
ATOM 806 C CA . GLU A 1 102 ? -7.889 11.096 1.395 1.00 93.25 102 GLU A CA 1
ATOM 807 C C . GLU A 1 102 ? -6.896 10.162 2.098 1.00 93.25 102 GLU A C 1
ATOM 809 O O . GLU A 1 102 ? -6.099 10.604 2.926 1.00 93.25 102 GLU A O 1
ATOM 814 N N . CYS A 1 103 ? -6.859 8.887 1.696 1.00 93.31 103 CYS A N 1
ATOM 815 C CA . CYS A 1 103 ? -5.953 7.891 2.265 1.00 93.31 103 CYS A CA 1
ATOM 816 C C . CYS A 1 103 ? -4.478 8.288 2.085 1.00 93.31 103 CYS A C 1
ATOM 818 O O . CYS A 1 103 ? -3.676 8.150 3.008 1.00 93.31 103 CYS A O 1
ATOM 820 N N . PHE A 1 104 ? -4.127 8.841 0.921 1.00 92.38 104 PHE A N 1
ATOM 821 C CA . PHE A 1 104 ? -2.795 9.373 0.643 1.00 92.38 104 PHE A CA 1
ATOM 822 C C . PHE A 1 104 ? -2.419 10.518 1.595 1.00 92.38 104 PHE A C 1
ATOM 824 O O . PHE A 1 104 ? -1.320 10.509 2.150 1.00 92.38 104 PHE A O 1
ATOM 831 N N . GLY A 1 105 ? -3.335 11.460 1.841 1.00 91.56 105 GLY A N 1
ATOM 832 C CA . GLY A 1 105 ? -3.123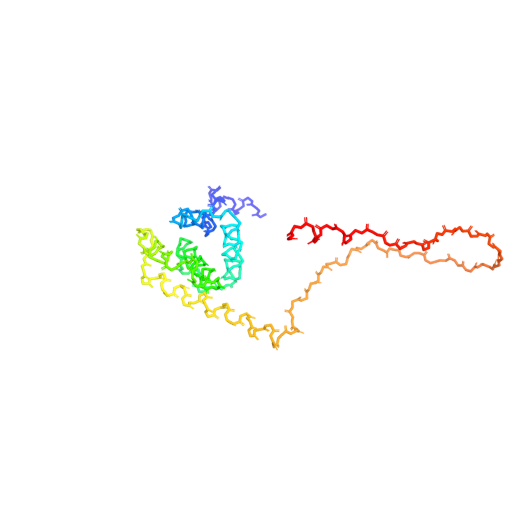 12.547 2.798 1.00 91.56 105 GLY A CA 1
ATOM 833 C C . GLY A 1 105 ? -2.870 12.034 4.217 1.00 91.56 105 GLY A C 1
ATOM 834 O O . GLY A 1 105 ? -1.909 12.453 4.862 1.00 91.56 105 GLY A O 1
ATOM 835 N N . VAL A 1 106 ? -3.668 11.062 4.673 1.00 91.44 106 VAL A N 1
ATOM 836 C CA . VAL A 1 106 ? -3.480 10.440 5.994 1.00 91.44 106 VAL A CA 1
ATOM 837 C C . VAL A 1 106 ? -2.122 9.729 6.074 1.00 91.44 106 VAL A C 1
ATOM 839 O O . VAL A 1 106 ? -1.400 9.902 7.054 1.00 91.44 106 VAL A O 1
ATOM 842 N N . MET A 1 107 ? -1.730 8.963 5.048 1.00 91.75 107 MET A N 1
ATOM 843 C CA . MET A 1 107 ? -0.421 8.289 5.001 1.00 91.75 107 MET A CA 1
ATOM 844 C C . MET A 1 107 ? 0.754 9.269 5.037 1.00 91.75 107 MET A C 1
ATOM 846 O O . MET A 1 107 ? 1.739 9.021 5.731 1.00 91.75 107 MET A O 1
ATOM 850 N N . GLN A 1 108 ? 0.650 10.397 4.337 1.00 89.56 108 GLN A N 1
ATOM 851 C CA . GLN A 1 108 ? 1.687 11.424 4.346 1.00 89.56 108 GLN A CA 1
ATOM 852 C C . GLN A 1 108 ? 1.788 12.128 5.712 1.00 89.56 108 GLN A C 1
ATOM 854 O O . GLN A 1 108 ? 2.894 12.374 6.203 1.00 89.56 108 GLN A O 1
ATOM 859 N N . GLU A 1 109 ? 0.657 12.399 6.374 1.00 88.81 109 GLU A N 1
ATOM 860 C CA . GLU A 1 109 ? 0.647 12.933 7.745 1.00 88.81 109 GLU A CA 1
ATOM 861 C C . GLU A 1 109 ? 1.314 11.956 8.729 1.00 88.81 109 GLU A C 1
ATOM 863 O O . GLU A 1 109 ? 2.102 12.362 9.581 1.00 88.81 109 GLU A O 1
ATOM 868 N N . MET A 1 110 ? 1.057 10.652 8.593 1.00 85.00 110 MET A N 1
ATOM 869 C CA . MET A 1 110 ? 1.709 9.635 9.425 1.00 85.00 110 M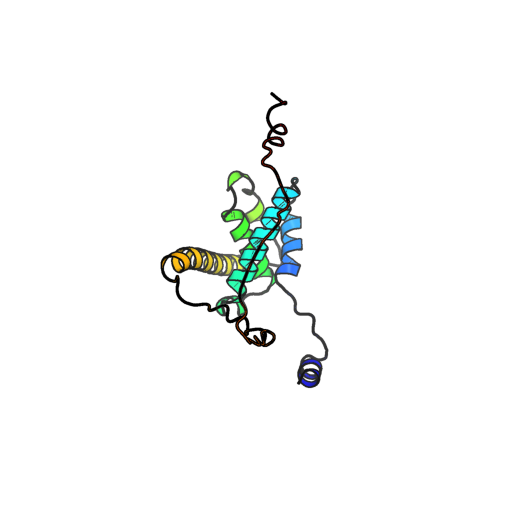ET A CA 1
ATOM 870 C C . MET A 1 110 ? 3.223 9.626 9.220 1.00 85.00 110 MET A C 1
ATOM 872 O O . MET A 1 110 ? 3.991 9.649 10.180 1.00 85.00 110 MET A O 1
ATOM 876 N N . MET A 1 111 ? 3.651 9.632 7.962 1.00 83.56 111 MET A N 1
ATOM 877 C CA . MET A 1 111 ? 5.061 9.554 7.615 1.00 83.56 111 MET A CA 1
ATOM 878 C C . MET A 1 111 ? 5.844 10.777 8.100 1.00 83.56 111 MET A C 1
ATOM 880 O O . MET A 1 111 ? 6.967 10.652 8.581 1.00 83.56 111 MET A O 1
ATOM 884 N N . THR A 1 112 ? 5.233 11.960 8.039 1.00 82.81 112 THR A N 1
ATOM 885 C CA . THR A 1 112 ? 5.815 13.171 8.629 1.00 82.81 112 THR A CA 1
ATOM 886 C C . THR A 1 112 ? 5.848 13.087 10.157 1.00 82.81 112 THR A C 1
ATOM 888 O O . THR A 1 112 ? 6.863 13.433 10.758 1.00 82.81 112 THR A O 1
ATOM 891 N N . ARG A 1 113 ? 4.802 12.557 10.805 1.00 77.62 113 ARG A N 1
ATOM 892 C CA . ARG A 1 113 ? 4.760 12.372 12.265 1.00 77.62 113 ARG A CA 1
ATOM 893 C C . ARG A 1 113 ? 5.849 11.433 12.785 1.00 77.62 113 ARG A C 1
ATOM 895 O O . ARG A 1 113 ? 6.439 11.750 13.813 1.00 77.62 113 ARG A O 1
ATOM 902 N N . GLU A 1 114 ? 6.159 10.337 12.094 1.00 66.31 114 GLU A N 1
ATOM 903 C CA . GLU A 1 114 ? 7.271 9.453 12.484 1.00 66.31 114 GLU A CA 1
ATOM 904 C C . GLU A 1 114 ? 8.620 10.185 12.466 1.00 66.31 114 GLU A C 1
ATOM 906 O O . GLU A 1 114 ? 9.402 10.059 13.407 1.00 66.31 114 GLU A O 1
ATOM 911 N N . VAL A 1 115 ? 8.869 11.027 11.457 1.00 62.03 115 VAL A N 1
ATOM 912 C CA . VAL A 1 115 ? 10.110 11.819 11.355 1.00 62.03 115 VAL A CA 1
ATOM 913 C C . VAL A 1 115 ? 10.265 12.787 12.536 1.00 62.03 115 VAL A C 1
ATOM 915 O O . VAL A 1 115 ? 11.376 12.977 13.030 1.00 62.03 115 VAL A O 1
ATOM 918 N N . TYR A 1 116 ? 9.166 13.363 13.034 1.00 57.00 116 TYR A N 1
ATOM 919 C CA . TYR A 1 116 ? 9.188 14.243 14.210 1.00 57.00 116 TYR A CA 1
ATOM 920 C C . TYR A 1 116 ? 9.143 13.485 15.550 1.00 57.00 116 TYR A C 1
ATOM 922 O O . TYR A 1 116 ? 9.684 13.977 16.539 1.00 57.00 116 TYR A O 1
ATOM 930 N N . GLY A 1 117 ? 8.554 12.285 15.597 1.00 53.47 117 GLY A N 1
ATOM 931 C CA . GLY A 1 117 ? 8.531 11.414 16.780 1.00 53.47 117 GLY A CA 1
ATOM 932 C C . GLY A 1 117 ? 9.914 10.866 17.143 1.00 53.47 117 GLY A C 1
ATOM 933 O O . GLY A 1 117 ? 10.265 10.802 18.319 1.00 53.47 117 GLY A O 1
ATOM 934 N N . LEU A 1 118 ? 10.755 10.605 16.137 1.00 53.97 118 LEU A N 1
ATOM 935 C CA . LEU A 1 118 ? 12.163 10.231 16.321 1.00 53.97 118 LEU A CA 1
ATOM 936 C C . LEU A 1 118 ? 13.027 11.353 16.934 1.00 53.97 118 LEU A C 1
ATOM 938 O O . LEU A 1 118 ? 14.132 11.083 17.393 1.00 53.97 118 LEU A O 1
ATOM 942 N N . SER A 1 119 ? 12.545 12.604 16.957 1.00 46.56 119 SER A N 1
ATOM 943 C CA . SER A 1 119 ? 13.254 13.743 17.564 1.00 46.56 119 SER A CA 1
ATOM 944 C C . SER A 1 119 ? 12.866 14.013 19.024 1.00 46.56 119 SER A C 1
ATOM 946 O O . SER A 1 119 ? 13.525 14.831 19.667 1.00 46.56 119 SER A O 1
ATOM 948 N N . LEU A 1 120 ? 11.801 13.396 19.544 1.00 53.44 120 LEU A N 1
ATOM 949 C CA . LEU A 1 120 ? 11.261 13.695 20.878 1.00 53.44 120 LEU A CA 1
ATOM 950 C C . LEU A 1 120 ? 11.089 12.470 21.777 1.00 53.44 120 LEU A C 1
ATOM 952 O O . LEU A 1 120 ? 10.792 12.657 22.954 1.00 53.44 120 LEU A O 1
ATOM 956 N N . ASP A 1 121 ? 11.313 11.254 21.274 1.00 41.09 121 ASP A N 1
ATOM 957 C CA . ASP A 1 121 ? 11.151 10.050 22.084 1.00 41.09 121 ASP A CA 1
ATOM 958 C C . ASP A 1 121 ? 12.280 9.027 21.879 1.00 41.09 121 ASP A C 1
ATOM 960 O O . ASP A 1 121 ? 12.114 7.955 21.302 1.00 41.09 121 ASP A O 1
ATOM 964 N N . GLU A 1 122 ? 13.455 9.342 22.430 1.00 51.12 122 GLU A N 1
ATOM 965 C CA . GLU A 1 122 ? 14.413 8.327 22.883 1.00 51.12 122 GLU A CA 1
ATOM 966 C C . GLU A 1 122 ? 13.950 7.759 24.244 1.00 51.12 122 GLU A C 1
ATOM 968 O O . GLU A 1 122 ? 14.714 7.735 25.201 1.00 51.12 122 GLU A O 1
ATOM 973 N N . SER A 1 123 ? 12.673 7.374 24.398 1.00 60.22 123 SER A N 1
ATOM 974 C CA . SER A 1 123 ? 12.171 6.728 25.618 1.00 60.22 123 SER A CA 1
ATOM 975 C C . SER A 1 123 ? 10.762 6.111 25.482 1.00 60.22 123 SER A C 1
ATOM 977 O O . SER A 1 123 ? 9.849 6.503 26.204 1.00 60.22 123 SER A O 1
ATOM 979 N N . ALA A 1 124 ? 10.615 5.037 24.695 1.00 46.56 124 ALA A N 1
ATOM 980 C CA . ALA A 1 124 ? 10.052 3.751 25.160 1.00 46.56 124 ALA A CA 1
ATOM 981 C C . ALA A 1 124 ? 9.519 2.877 24.010 1.00 46.56 124 ALA A C 1
ATOM 983 O O . ALA A 1 124 ? 8.341 2.883 23.671 1.00 46.56 124 ALA A O 1
ATOM 984 N N . CYS A 1 125 ? 10.351 1.947 23.552 1.00 36.03 125 CYS A N 1
ATOM 985 C CA . CYS A 1 125 ? 9.881 0.581 23.347 1.00 36.03 125 CYS A CA 1
ATOM 986 C C . CYS A 1 125 ? 10.992 -0.337 23.842 1.00 36.03 125 CYS A C 1
ATOM 988 O O . CYS A 1 125 ? 11.967 -0.612 23.146 1.00 36.03 125 CYS A O 1
ATOM 990 N N . GLY A 1 126 ? 10.899 -0.713 25.118 1.00 39.78 126 GLY A N 1
ATOM 991 C CA . GLY A 1 126 ? 11.821 -1.654 25.724 1.00 39.78 126 GLY A CA 1
ATOM 992 C C . GLY A 1 126 ? 11.749 -2.975 24.975 1.00 39.78 126 GLY A C 1
ATOM 993 O O . GLY A 1 126 ? 10.775 -3.716 25.098 1.00 39.78 126 GLY A O 1
ATOM 994 N N . THR A 1 127 ? 12.809 -3.290 24.241 1.00 42.12 127 THR A N 1
ATOM 995 C CA . THR A 1 127 ? 13.149 -4.640 23.806 1.00 42.12 127 THR A CA 1
ATOM 996 C C . THR A 1 127 ? 13.433 -5.471 25.059 1.00 42.12 127 THR A C 1
ATOM 998 O O . THR A 1 127 ? 14.575 -5.747 25.412 1.00 42.12 127 THR A O 1
ATOM 1001 N N . VAL A 1 128 ? 12.390 -5.858 25.793 1.00 46.16 128 VAL A N 1
ATOM 1002 C CA . VAL A 1 128 ? 12.506 -6.885 26.829 1.00 46.16 128 VAL A CA 1
ATOM 1003 C C . VAL A 1 128 ? 12.487 -8.227 26.109 1.00 46.16 128 VAL A C 1
ATOM 1005 O O . VAL A 1 128 ? 11.496 -8.954 26.096 1.00 46.16 128 VAL A O 1
ATOM 1008 N N . THR A 1 129 ? 13.605 -8.565 25.469 1.00 51.94 129 THR A N 1
ATOM 1009 C CA . THR A 1 129 ? 13.939 -9.969 25.242 1.00 51.94 129 THR A CA 1
ATOM 1010 C C . THR A 1 129 ? 14.066 -10.615 26.611 1.00 51.94 129 THR A C 1
ATOM 1012 O O . THR A 1 129 ? 14.909 -10.217 27.416 1.00 51.94 129 THR A O 1
ATOM 1015 N N . GLN A 1 130 ? 13.188 -11.574 26.897 1.00 41.34 130 GLN A N 1
ATOM 1016 C CA . GLN A 1 130 ? 13.254 -12.361 28.118 1.00 41.34 130 GLN A CA 1
ATOM 1017 C C . GLN A 1 130 ? 14.657 -12.959 28.260 1.00 41.34 130 GLN A C 1
ATOM 1019 O O . GLN A 1 130 ? 15.188 -13.575 27.336 1.00 41.34 130 GLN A O 1
ATOM 1024 N N . ILE A 1 131 ? 15.252 -12.734 29.427 1.00 47.25 131 ILE A N 1
ATOM 1025 C CA . ILE A 1 131 ? 16.549 -13.271 29.824 1.00 47.25 131 ILE A CA 1
ATOM 1026 C C . ILE A 1 131 ? 16.494 -14.799 29.700 1.00 47.25 131 ILE A C 1
ATOM 1028 O O . ILE A 1 131 ? 15.676 -15.456 30.345 1.00 47.25 131 ILE A O 1
ATOM 1032 N N . SER A 1 132 ? 17.357 -15.363 28.853 1.00 53.09 132 SER A N 1
ATOM 1033 C CA . SER A 1 132 ? 17.579 -16.807 28.764 1.00 53.09 132 SER A CA 1
ATOM 1034 C C . SER A 1 132 ? 18.104 -17.309 30.113 1.00 53.09 132 SER A C 1
ATOM 1036 O O . SER A 1 132 ? 19.157 -16.880 30.573 1.00 53.09 132 SER A O 1
ATOM 1038 N N . VAL A 1 133 ? 17.366 -18.214 30.761 1.00 49.81 133 VAL A N 1
ATOM 1039 C CA . VAL A 1 133 ? 17.616 -18.722 32.132 1.00 49.81 133 VAL A CA 1
ATOM 1040 C C . VAL A 1 133 ? 18.780 -19.735 32.185 1.00 49.81 133 VAL A C 1
ATOM 1042 O O . VAL A 1 133 ? 18.897 -20.540 33.105 1.00 49.81 133 VAL A O 1
ATOM 1045 N N . LEU A 1 134 ? 19.675 -19.719 31.199 1.00 50.03 134 LEU A N 1
ATOM 1046 C CA . LEU A 1 134 ? 20.829 -20.612 31.125 1.00 50.03 134 LEU A CA 1
ATOM 1047 C C . LEU A 1 134 ? 22.131 -19.833 31.288 1.00 50.03 134 LEU A C 1
ATOM 1049 O O . LEU A 1 134 ? 22.998 -19.892 30.428 1.00 50.03 134 LEU A O 1
ATOM 1053 N N . ASP A 1 135 ? 22.286 -19.140 32.412 1.00 47.47 135 ASP A N 1
ATOM 1054 C CA . ASP A 1 135 ? 23.626 -18.819 32.900 1.00 47.47 135 ASP A CA 1
ATOM 1055 C C . ASP A 1 135 ? 23.699 -19.054 34.408 1.00 47.47 135 ASP A C 1
ATOM 1057 O O . ASP A 1 135 ? 23.585 -18.170 35.257 1.00 47.47 135 ASP A O 1
ATOM 1061 N N . ARG A 1 136 ? 23.800 -20.340 34.755 1.00 39.19 136 ARG A N 1
ATOM 1062 C CA . ARG A 1 136 ? 24.092 -20.786 36.112 1.00 39.19 136 ARG A CA 1
ATOM 1063 C C . ARG A 1 136 ? 25.602 -20.715 36.302 1.00 39.19 136 ARG A C 1
ATOM 1065 O O . ARG A 1 136 ? 26.297 -21.713 36.123 1.00 39.19 136 ARG A O 1
ATOM 1072 N N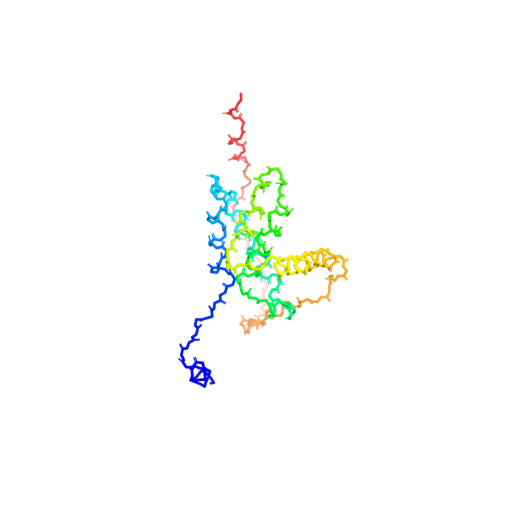 . GLN A 1 137 ? 26.096 -19.546 36.700 1.00 40.53 137 GLN A N 1
ATOM 1073 C CA . GLN A 1 137 ? 27.425 -19.440 37.292 1.00 40.53 137 GLN A CA 1
ATOM 1074 C C . GLN A 1 137 ? 27.516 -20.380 38.499 1.00 40.53 137 GLN A C 1
ATOM 1076 O O . GLN A 1 137 ? 26.691 -20.340 39.416 1.00 40.53 137 GLN A O 1
ATOM 1081 N N . ARG A 1 138 ? 28.542 -21.230 38.503 1.00 36.16 138 ARG A N 1
ATOM 1082 C CA . ARG A 1 138 ? 29.013 -21.906 39.709 1.00 36.16 138 ARG A CA 1
ATOM 1083 C C . ARG A 1 138 ? 30.471 -21.513 39.907 1.00 36.16 138 ARG A C 1
ATOM 1085 O O . ARG A 1 138 ? 31.366 -22.045 39.263 1.00 36.16 138 ARG A O 1
ATOM 1092 N N . THR A 1 139 ? 30.653 -20.512 40.756 1.00 33.00 139 THR A N 1
ATOM 1093 C CA . THR A 1 139 ? 31.919 -20.072 41.339 1.00 33.00 139 THR A CA 1
ATOM 1094 C C . THR A 1 139 ? 32.344 -21.037 42.442 1.00 33.00 139 THR A C 1
ATOM 1096 O O . THR A 1 139 ? 31.520 -21.365 43.294 1.00 33.00 139 THR A O 1
ATOM 1099 N N . SER A 1 140 ? 33.607 -21.454 42.429 1.00 31.97 140 SER A N 1
ATOM 1100 C CA . SER A 1 140 ? 34.416 -21.963 43.554 1.00 31.97 140 SER A CA 1
ATOM 1101 C C . SER A 1 140 ? 35.778 -22.322 42.931 1.00 31.97 140 SER A C 1
ATOM 1103 O O . SER A 1 140 ? 35.786 -22.874 41.834 1.00 31.97 140 SER A O 1
ATOM 1105 N N . GLU A 1 141 ? 36.971 -22.035 43.436 1.00 34.59 141 GLU A N 1
ATOM 1106 C CA . GLU A 1 141 ? 37.520 -21.306 44.582 1.00 34.59 141 GLU A CA 1
ATOM 1107 C C . GLU A 1 141 ? 39.038 -21.149 44.291 1.00 34.59 141 GLU A C 1
ATOM 1109 O O . GLU A 1 141 ? 39.547 -21.680 43.303 1.00 34.59 141 GLU A O 1
ATOM 1114 N N . GLU A 1 142 ? 39.731 -20.387 45.133 1.00 33.88 142 GLU A N 1
ATOM 1115 C CA . GLU A 1 142 ? 41.163 -20.039 45.146 1.00 33.88 142 GLU A CA 1
ATOM 1116 C C . GLU A 1 142 ? 42.201 -21.107 44.739 1.00 33.88 142 GLU A C 1
ATOM 1118 O O . GLU A 1 142 ? 42.079 -22.292 45.041 1.00 33.88 142 GLU A O 1
ATOM 1123 N N . GLY A 1 143 ? 43.327 -20.646 44.169 1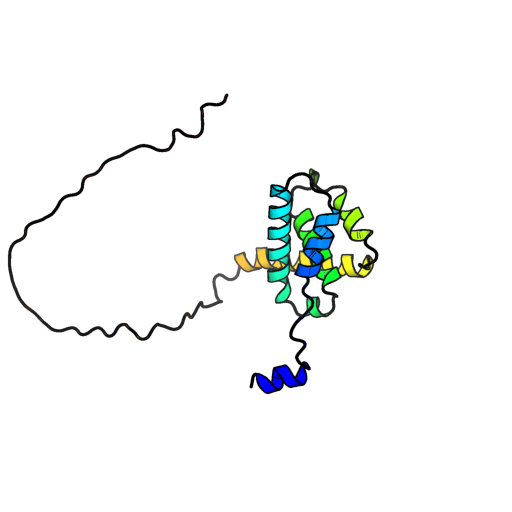.00 30.64 143 GLY A N 1
ATOM 1124 C CA . GLY A 1 143 ? 44.546 -21.455 44.053 1.00 30.64 143 GLY A CA 1
ATOM 1125 C C . GLY A 1 143 ? 45.682 -20.819 43.244 1.00 30.64 143 GLY A C 1
ATOM 1126 O O . GLY A 1 143 ? 45.544 -20.510 42.069 1.00 30.64 143 GLY A O 1
ATOM 1127 N N . THR A 1 144 ? 46.819 -20.633 43.899 1.00 30.34 144 THR A N 1
ATOM 1128 C CA . THR A 1 144 ? 48.021 -19.870 43.534 1.00 30.34 144 THR A CA 1
ATOM 1129 C C . THR A 1 144 ? 48.891 -20.469 42.404 1.00 30.34 144 THR A C 1
ATOM 1131 O O . THR A 1 144 ? 49.068 -21.677 42.310 1.00 30.34 144 THR A O 1
ATOM 1134 N N . SER A 1 145 ? 49.614 -19.577 41.707 1.00 31.45 145 SER A N 1
ATOM 1135 C CA . SER A 1 145 ? 50.987 -19.716 41.155 1.00 31.45 145 SER A CA 1
ATOM 1136 C C . SER A 1 145 ? 51.277 -20.307 39.750 1.00 31.45 145 SER A C 1
ATOM 1138 O O . SER A 1 145 ? 51.054 -21.471 39.450 1.00 31.45 145 SER A O 1
ATOM 1140 N N . SER A 1 146 ? 52.030 -19.482 39.002 1.00 29.83 146 SER A N 1
ATOM 1141 C CA . SER A 1 146 ? 53.205 -19.789 38.156 1.00 29.83 146 SER A CA 1
ATOM 1142 C C . SER A 1 146 ? 53.074 -20.230 36.679 1.00 29.83 146 SER A C 1
ATOM 1144 O O . SER A 1 146 ? 52.475 -21.240 36.339 1.00 29.83 146 SER A O 1
ATOM 1146 N N . SER A 1 147 ? 53.830 -19.482 35.852 1.00 30.66 147 SER A N 1
ATOM 1147 C CA . SER A 1 147 ? 54.521 -19.817 34.582 1.00 30.66 147 SER A CA 1
ATOM 1148 C C . SER A 1 147 ? 53.724 -20.194 33.315 1.00 30.66 147 SER A C 1
ATOM 1150 O O . SER A 1 147 ? 52.899 -21.094 33.320 1.00 30.66 147 SER A O 1
ATOM 1152 N N . GLY A 1 148 ? 54.044 -19.493 32.207 1.00 30.80 148 GLY A N 1
ATOM 1153 C CA . GLY A 1 148 ? 53.467 -19.622 30.848 1.00 30.80 148 GLY A CA 1
ATOM 1154 C C . GLY A 1 148 ? 53.818 -20.924 30.092 1.00 30.80 148 GLY A C 1
ATOM 1155 O O . GLY A 1 148 ? 54.192 -21.886 30.755 1.00 30.80 148 GLY A O 1
ATOM 1156 N N . PRO A 1 149 ? 53.746 -21.011 28.734 1.00 42.00 149 PRO A N 1
ATOM 1157 C CA . PRO A 1 149 ? 54.101 -19.980 27.743 1.00 42.00 149 PRO A CA 1
ATOM 1158 C C . PRO A 1 149 ? 53.092 -19.775 26.579 1.00 42.00 149 PRO A C 1
ATOM 1160 O O . PRO A 1 149 ? 52.104 -20.485 26.427 1.00 42.00 149 PRO A O 1
ATOM 1163 N N . GLY A 1 150 ? 53.351 -18.740 25.768 1.00 33.09 150 GLY A N 1
ATOM 1164 C CA . GLY A 1 150 ? 52.417 -18.153 24.801 1.00 33.09 150 GLY A CA 1
ATOM 1165 C C . GLY A 1 150 ? 52.295 -18.791 23.414 1.00 33.09 150 GLY A C 1
ATOM 1166 O O . GLY A 1 150 ? 53.031 -19.698 23.046 1.00 33.09 150 GLY A O 1
ATOM 1167 N N . PHE A 1 151 ? 51.402 -18.210 22.603 1.00 31.66 151 PHE A N 1
ATOM 1168 C CA . PHE A 1 151 ? 51.364 -18.387 21.151 1.00 31.66 151 PHE A CA 1
ATOM 1169 C C . PHE A 1 151 ? 50.976 -17.091 20.420 1.00 31.66 151 PHE A C 1
ATOM 1171 O O . PHE A 1 151 ? 50.170 -16.286 20.872 1.00 31.66 151 PHE A O 1
ATOM 1178 N N . ARG A 1 152 ? 51.646 -16.909 19.281 1.00 36.66 152 ARG A N 1
ATOM 1179 C CA . ARG A 1 152 ? 51.760 -15.725 18.417 1.00 36.66 152 ARG A CA 1
ATOM 1180 C C . ARG A 1 152 ? 50.522 -15.489 17.538 1.00 36.66 152 ARG A C 1
ATOM 1182 O O . ARG A 1 152 ? 49.937 -16.461 17.076 1.00 36.66 152 ARG A O 1
ATOM 1189 N N . LYS A 1 153 ? 50.285 -14.228 17.142 1.00 37.59 153 LYS A N 1
ATOM 1190 C CA . LYS A 1 153 ? 49.879 -13.768 15.782 1.00 37.59 153 LYS A CA 1
ATOM 1191 C C . LYS A 1 153 ? 49.903 -12.226 15.765 1.00 37.59 153 LYS A C 1
ATOM 1193 O O . LYS A 1 153 ? 49.137 -11.596 16.473 1.00 37.59 153 LYS A O 1
ATOM 1198 N N . ARG A 1 154 ? 50.973 -11.601 15.258 1.00 37.78 154 ARG A N 1
ATOM 1199 C CA . ARG A 1 154 ? 51.183 -11.129 13.868 1.00 37.78 154 ARG A CA 1
ATOM 1200 C C . ARG A 1 154 ? 50.162 -10.075 13.408 1.00 37.78 154 ARG A C 1
ATOM 1202 O O . ARG A 1 154 ? 49.069 -10.418 12.978 1.00 37.78 154 ARG A O 1
ATOM 1209 N N . GLN A 1 155 ? 50.605 -8.816 13.417 1.00 39.72 155 GLN A N 1
ATOM 1210 C CA . GLN A 1 155 ? 50.179 -7.784 12.469 1.00 39.72 155 GLN A CA 1
ATOM 1211 C C . GLN A 1 155 ? 50.480 -8.254 11.039 1.00 39.72 155 GLN A C 1
ATOM 1213 O O . GLN A 1 155 ? 51.581 -8.742 10.807 1.00 39.72 155 GLN A O 1
ATOM 1218 N N . HIS A 1 156 ? 49.550 -8.066 10.101 1.00 37.72 156 HIS A N 1
ATOM 1219 C CA . HIS A 1 156 ? 49.856 -7.712 8.713 1.00 37.72 156 HIS A CA 1
ATOM 1220 C C . HIS A 1 156 ? 48.684 -6.937 8.101 1.00 37.72 156 HIS A C 1
ATOM 1222 O O . HIS A 1 156 ? 47.513 -7.216 8.337 1.00 37.72 156 HIS A O 1
ATOM 1228 N N . GLN A 1 157 ? 49.087 -5.921 7.359 1.00 36.41 157 GLN A N 1
ATOM 1229 C CA . GLN A 1 157 ? 48.349 -4.845 6.726 1.00 36.41 157 GLN A CA 1
ATOM 1230 C C . GLN A 1 157 ? 48.042 -5.218 5.265 1.00 36.41 157 GLN A C 1
ATOM 1232 O O . GLN A 1 157 ? 48.771 -6.015 4.681 1.00 36.41 157 GLN A O 1
ATOM 1237 N N . ALA A 1 158 ? 47.053 -4.535 4.679 1.00 34.81 158 ALA A N 1
ATOM 1238 C CA . ALA A 1 158 ? 46.864 -4.308 3.240 1.00 34.81 158 ALA A CA 1
ATOM 1239 C C . ALA A 1 158 ? 46.466 -5.501 2.345 1.00 34.81 158 ALA A C 1
ATOM 1241 O O . ALA A 1 158 ? 47.284 -6.356 2.028 1.00 34.81 158 ALA A O 1
ATOM 1242 N N . ALA A 1 159 ? 45.238 -5.453 1.814 1.00 35.00 159 ALA A N 1
ATOM 1243 C CA . ALA A 1 159 ? 44.961 -5.313 0.375 1.00 35.00 159 ALA A CA 1
ATOM 1244 C C . ALA A 1 159 ? 43.523 -5.755 0.051 1.00 35.00 159 ALA A C 1
ATOM 1246 O O . ALA A 1 159 ? 43.299 -6.936 -0.148 1.00 35.00 159 ALA A O 1
ATOM 1247 N N . GLU A 1 160 ? 42.578 -4.815 -0.065 1.00 36.50 160 GLU A N 1
ATOM 1248 C CA . GLU A 1 160 ? 41.476 -4.917 -1.047 1.00 36.50 160 GLU A CA 1
ATOM 1249 C C . GLU A 1 160 ? 40.721 -3.582 -1.220 1.00 36.50 160 GLU A C 1
ATOM 1251 O O . GLU A 1 160 ? 39.508 -3.483 -1.115 1.00 36.50 160 GLU A O 1
ATOM 1256 N N . VAL A 1 161 ? 41.459 -2.508 -1.529 1.00 43.62 161 VAL A N 1
ATOM 1257 C CA . VAL A 1 161 ? 40.872 -1.244 -2.042 1.00 43.62 161 VAL A CA 1
ATOM 1258 C C . VAL A 1 161 ? 41.384 -0.960 -3.463 1.00 43.62 161 VAL A C 1
ATOM 1260 O O . VAL A 1 161 ? 41.568 0.176 -3.883 1.00 43.62 161 VAL A O 1
ATOM 1263 N N . LYS A 1 162 ? 41.653 -2.022 -4.234 1.00 44.03 162 LYS A N 1
ATOM 1264 C CA . LYS A 1 162 ? 42.104 -1.942 -5.638 1.00 44.03 162 LYS A CA 1
ATOM 1265 C C . LYS A 1 162 ? 41.019 -2.286 -6.664 1.00 44.03 162 LYS A C 1
ATOM 1267 O O . LYS A 1 162 ? 41.341 -2.485 -7.829 1.00 44.03 162 LYS A O 1
ATOM 1272 N N . TRP A 1 163 ? 39.748 -2.293 -6.264 1.00 38.84 163 TRP A N 1
ATOM 1273 C CA . TRP A 1 163 ? 38.636 -2.625 -7.162 1.00 38.84 163 TRP A CA 1
ATOM 1274 C C . TRP A 1 163 ? 37.948 -1.436 -7.845 1.00 38.84 163 TRP A C 1
ATOM 1276 O O . TRP A 1 163 ? 37.127 -1.678 -8.720 1.00 38.84 163 TRP A O 1
ATOM 1286 N N . PHE A 1 164 ? 38.272 -0.173 -7.524 1.00 41.25 164 PHE A N 1
ATOM 1287 C CA . PHE A 1 164 ? 37.387 0.935 -7.931 1.00 41.25 164 PHE A CA 1
ATOM 1288 C C . PHE A 1 164 ? 37.927 2.063 -8.816 1.00 41.25 164 PHE A C 1
ATOM 1290 O O . PHE A 1 164 ? 37.142 2.935 -9.157 1.00 41.25 164 PHE A O 1
ATOM 1297 N N . LEU A 1 165 ? 39.183 2.069 -9.280 1.00 43.50 165 LEU A N 1
ATOM 1298 C CA . LEU A 1 165 ? 39.653 3.126 -10.204 1.00 43.50 165 LEU A CA 1
ATOM 1299 C C . LEU A 1 165 ? 40.548 2.591 -11.330 1.00 43.50 165 LEU A C 1
ATOM 1301 O O . LEU A 1 165 ? 41.663 3.056 -11.553 1.00 43.50 165 LEU A O 1
ATOM 1305 N N . ARG A 1 166 ? 40.036 1.607 -12.076 1.00 43.38 166 ARG A N 1
ATOM 1306 C CA . ARG A 1 166 ? 40.562 1.269 -13.406 1.00 43.38 166 ARG A CA 1
ATOM 1307 C C . ARG A 1 166 ? 39.446 1.122 -14.438 1.00 43.38 166 ARG A C 1
ATOM 1309 O O . ARG A 1 166 ? 39.370 0.099 -15.099 1.00 43.38 166 ARG A O 1
ATOM 1316 N N . GLN A 1 167 ? 38.605 2.151 -14.552 1.00 50.06 167 GLN A N 1
ATOM 1317 C CA . GLN A 1 167 ? 37.904 2.536 -15.785 1.00 50.06 167 GLN A CA 1
ATOM 1318 C C . GLN A 1 167 ? 37.570 4.036 -15.749 1.00 50.06 167 GLN A C 1
ATOM 1320 O O . GLN A 1 167 ? 36.466 4.443 -15.395 1.00 50.06 167 GLN A O 1
ATOM 1325 N N . ARG A 1 168 ? 38.559 4.860 -16.100 1.00 44.59 168 ARG A N 1
ATOM 1326 C CA . ARG A 1 168 ? 38.371 6.120 -16.821 1.00 44.59 168 ARG A CA 1
ATOM 1327 C C . ARG A 1 168 ? 39.653 6.457 -17.565 1.00 44.59 168 ARG A C 1
ATOM 1329 O O . ARG A 1 168 ? 40.728 6.154 -17.000 1.00 44.59 168 ARG A O 1
#

InterPro domains:
  IPR004367 Cyclin, C-terminal domain [PF02984] (16-113)
  IPR004367 Cyclin, C-terminal domain [SM01332] (16-134)
  IPR036915 Cyclin-like superfamily [SSF47954] (1-112)

Secondary structure (DSSP, 8-state):
-HHHHHHHTTT------HHHHHHHHHHHT--S-HHHHHHHHHHHHHHHHHHTT-GGGGGS-HHHHHHHHHHHHHHHS-GGG-TTHHHHHHT-TTS-HHHHHHHHHHHHHHHHHHHHHTTT--S-----PPPPS-----------------------------SSSS--